Protein AF-A0A9E5FZR8-F1 (afdb_monomer_lite)

Foldseek 3Di:
DDALCNLLVCVVVVAADEQDQPDPDPVSRVCSVVSVVRNVSNVPDLSRYPVNDDPVVNVVVVVVVD

pLDDT: mean 96.8, std 4.47, range [64.88, 98.56]

Secondary structure (DSSP, 8-state):
---HHHHHHHHHTT--B------SSGGGGGGHHHHHHHHHHTT--GGGBGGGS-HHHHHHHHHTT-

Sequence (66 aa):
DLRDSHVRMCVEAGCLVAIDTDAHGAGDFDQLPYGIATARRGWLGNSHCVNTWTRAKLGEWIASKR

Structure (mmCIF, N/CA/C/O backbone):
data_AF-A0A9E5FZR8-F1
#
_entry.id   AF-A0A9E5FZR8-F1
#
loop_
_atom_site.group_PDB
_atom_site.id
_atom_site.type_symbol
_atom_site.label_atom_id
_atom_site.label_alt_id
_atom_site.label_comp_id
_atom_site.label_asym_id
_atom_site.label_entity_id
_atom_site.label_seq_id
_atom_site.pdbx_PDB_ins_code
_atom_site.Cartn_x
_atom_site.Cartn_y
_atom_site.Cartn_z
_atom_site.occupancy
_atom_site.B_iso_or_equiv
_atom_site.auth_seq_id
_atom_site.auth_comp_id
_atom_site.auth_asym_id
_atom_site.auth_atom_id
_atom_site.pdbx_PDB_model_num
ATOM 1 N N . ASP A 1 1 ? 10.973 0.789 5.385 1.00 84.06 1 ASP A N 1
ATOM 2 C CA . ASP A 1 1 ? 9.797 0.030 4.932 1.00 84.06 1 ASP A CA 1
ATOM 3 C C . ASP A 1 1 ? 9.059 -0.584 6.120 1.00 84.06 1 ASP A C 1
ATOM 5 O O . ASP A 1 1 ? 9.687 -0.897 7.135 1.00 84.06 1 ASP A O 1
ATOM 9 N N . LEU A 1 2 ? 7.738 -0.714 6.020 1.00 92.81 2 LEU A N 1
ATOM 10 C CA . LEU A 1 2 ? 6.923 -1.397 7.018 1.00 92.81 2 LEU A CA 1
ATOM 11 C C . LEU A 1 2 ? 7.071 -2.914 6.860 1.00 92.81 2 LEU A C 1
ATOM 13 O O . LEU A 1 2 ? 7.114 -3.447 5.757 1.00 92.81 2 LEU A O 1
ATOM 17 N N . ARG A 1 3 ? 7.120 -3.631 7.984 1.00 97.56 3 ARG A N 1
ATOM 18 C CA . ARG A 1 3 ? 6.968 -5.089 7.990 1.00 97.56 3 ARG A CA 1
ATOM 19 C C . ARG A 1 3 ? 5.481 -5.425 7.935 1.00 97.56 3 ARG A C 1
ATOM 21 O O . ARG A 1 3 ? 4.642 -4.607 8.310 1.00 97.56 3 ARG A O 1
ATOM 28 N N . ASP A 1 4 ? 5.151 -6.642 7.533 1.00 98.06 4 ASP A N 1
ATOM 29 C CA . ASP A 1 4 ? 3.776 -7.154 7.579 1.00 98.06 4 ASP A CA 1
ATOM 30 C C . ASP A 1 4 ? 3.165 -7.081 8.987 1.00 98.06 4 ASP A C 1
ATOM 32 O O . ASP A 1 4 ? 1.998 -6.720 9.124 1.00 98.06 4 ASP A O 1
ATOM 36 N N . SER A 1 5 ? 3.960 -7.306 10.037 1.00 98.50 5 SER A N 1
ATOM 37 C CA . SER A 1 5 ? 3.542 -7.076 11.426 1.00 98.50 5 SER A CA 1
ATOM 38 C C . SER A 1 5 ? 3.163 -5.616 11.707 1.00 98.50 5 SER A C 1
ATOM 40 O O . SER A 1 5 ? 2.172 -5.364 12.386 1.00 98.50 5 SER A O 1
ATOM 42 N N . HIS A 1 6 ? 3.894 -4.644 11.153 1.00 98.50 6 HIS A N 1
ATOM 43 C CA . HIS A 1 6 ? 3.557 -3.225 11.298 1.00 98.50 6 HIS A CA 1
ATOM 44 C C . HIS A 1 6 ? 2.273 -2.883 10.538 1.00 98.50 6 HIS A C 1
ATOM 46 O O . HIS A 1 6 ? 1.429 -2.165 11.065 1.00 98.50 6 HIS A O 1
ATOM 52 N N . VAL A 1 7 ? 2.084 -3.439 9.336 1.00 98.56 7 VAL A N 1
ATOM 53 C CA . VAL A 1 7 ? 0.826 -3.292 8.586 1.00 98.56 7 VAL A CA 1
ATOM 54 C C . VAL A 1 7 ? -0.345 -3.840 9.401 1.00 98.56 7 VAL A C 1
ATOM 56 O O . VAL A 1 7 ? -1.377 -3.178 9.509 1.00 98.56 7 VAL A O 1
ATOM 59 N N . ARG A 1 8 ? -0.175 -5.010 10.027 1.00 98.38 8 ARG A N 1
ATOM 60 C CA . ARG A 1 8 ? -1.202 -5.603 10.885 1.00 98.38 8 ARG A CA 1
ATOM 61 C C . ARG A 1 8 ? -1.549 -4.701 12.071 1.00 98.38 8 ARG A C 1
ATOM 63 O O . ARG A 1 8 ? -2.729 -4.472 12.321 1.00 98.38 8 ARG A O 1
ATOM 70 N N . MET A 1 9 ? -0.542 -4.134 12.737 1.00 98.56 9 MET A N 1
ATOM 71 C CA . MET A 1 9 ? -0.748 -3.162 13.817 1.00 98.56 9 MET A CA 1
ATOM 72 C C . MET A 1 9 ? -1.498 -1.912 13.337 1.00 98.56 9 MET A C 1
ATOM 74 O O . MET A 1 9 ? -2.388 -1.434 14.033 1.00 98.56 9 MET A O 1
ATOM 78 N N . CYS A 1 10 ? -1.185 -1.392 12.143 1.00 98.31 10 CYS A N 1
ATOM 79 C CA . CYS A 1 10 ? -1.914 -0.264 11.558 1.00 98.31 10 CYS A CA 1
ATOM 80 C C . CYS A 1 10 ? -3.397 -0.593 11.346 1.00 98.31 10 CYS A C 1
ATOM 82 O O . CYS A 1 10 ? -4.248 0.224 11.685 1.00 98.31 10 CYS A O 1
ATOM 84 N N . VAL A 1 11 ? -3.710 -1.783 10.822 1.00 97.88 11 VAL A N 1
ATOM 85 C CA . VAL A 1 11 ? -5.099 -2.235 10.634 1.00 97.88 11 VAL A CA 1
ATOM 86 C C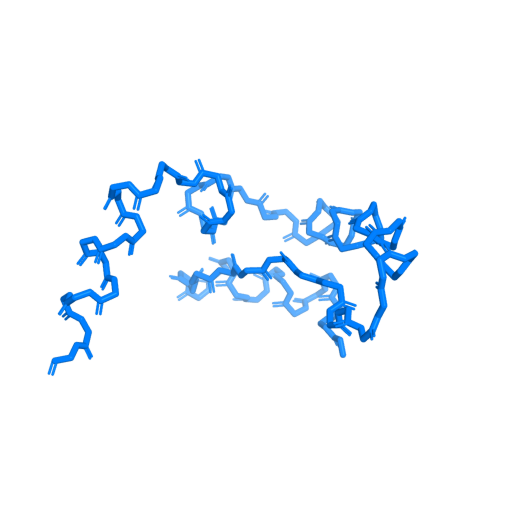 . VAL A 1 11 ? -5.828 -2.338 11.975 1.00 97.88 11 VAL A C 1
ATOM 88 O O . VAL A 1 11 ? -6.943 -1.842 12.102 1.00 97.88 11 VAL A O 1
ATOM 91 N N . GLU A 1 12 ? -5.201 -2.930 12.992 1.00 98.19 12 GLU A N 1
ATOM 92 C CA . GLU A 1 12 ? -5.788 -3.076 14.334 1.00 98.19 12 GLU A CA 1
ATOM 93 C C . GLU A 1 12 ? -6.003 -1.729 15.039 1.00 98.19 12 GLU A C 1
ATOM 95 O O . GLU A 1 12 ? -6.973 -1.563 15.776 1.00 98.19 12 GLU A O 1
ATOM 100 N N . ALA A 1 13 ? -5.145 -0.745 14.766 1.00 98.25 13 ALA A N 1
ATOM 101 C CA . ALA A 1 13 ? -5.276 0.621 15.265 1.00 98.25 13 ALA A CA 1
ATOM 102 C C . ALA A 1 13 ? -6.258 1.492 14.452 1.00 98.25 13 ALA A C 1
ATOM 104 O O . ALA A 1 13 ? -6.458 2.660 14.787 1.00 98.25 13 ALA A O 1
ATOM 105 N N . GLY A 1 14 ? -6.854 0.967 13.373 1.00 97.25 14 GLY A N 1
ATOM 106 C CA . GLY A 1 14 ? -7.743 1.725 12.485 1.00 97.25 14 GLY A CA 1
ATOM 107 C C . GLY A 1 14 ? -7.024 2.787 11.645 1.00 97.25 14 GLY A C 1
ATOM 108 O O . GLY A 1 14 ? -7.646 3.741 11.174 1.00 97.25 14 GLY A O 1
ATOM 109 N N . CYS A 1 15 ? -5.708 2.656 11.463 1.00 97.75 15 CYS A N 1
ATOM 110 C CA . CYS A 1 15 ? -4.926 3.551 10.624 1.00 97.75 15 CYS A CA 1
ATOM 111 C C . CYS A 1 15 ? -5.196 3.301 9.136 1.00 97.75 15 CYS A C 1
ATOM 113 O O . CYS A 1 15 ? -5.470 2.186 8.692 1.00 97.75 15 CYS A O 1
ATOM 115 N N . LEU A 1 16 ? -5.037 4.360 8.347 1.00 97.56 16 LEU A N 1
ATOM 116 C CA . LEU A 1 16 ? -4.962 4.266 6.895 1.00 97.56 16 LEU A CA 1
ATOM 117 C C . LEU A 1 16 ? -3.522 3.960 6.473 1.00 97.56 16 LEU A C 1
ATOM 119 O O . LEU A 1 16 ? -2.580 4.496 7.053 1.00 97.56 16 LEU A O 1
ATOM 123 N N . VAL A 1 17 ? -3.362 3.126 5.447 1.00 98.12 17 VAL A N 1
ATOM 124 C CA . VAL A 1 17 ? -2.069 2.698 4.900 1.00 98.12 17 VAL A CA 1
ATOM 125 C C . VAL A 1 17 ? -2.014 3.019 3.408 1.00 98.12 17 VAL A C 1
ATOM 127 O O . VAL A 1 17 ? -2.953 2.724 2.661 1.00 98.12 17 VAL A O 1
ATOM 130 N N . ALA A 1 18 ? -0.902 3.611 2.980 1.00 97.94 18 ALA A N 1
ATOM 131 C CA . ALA A 1 18 ? -0.537 3.776 1.579 1.00 97.94 18 ALA A CA 1
ATOM 132 C C . ALA A 1 18 ? 0.538 2.751 1.199 1.00 97.94 18 ALA A C 1
ATOM 134 O O . ALA A 1 18 ? 1.373 2.387 2.025 1.00 97.94 18 ALA A O 1
ATOM 135 N N . ILE A 1 19 ? 0.483 2.275 -0.040 1.00 98.12 19 ILE A N 1
ATOM 136 C CA . ILE A 1 19 ? 1.499 1.427 -0.658 1.00 98.12 19 ILE A CA 1
ATOM 137 C C . ILE A 1 19 ? 2.165 2.253 -1.755 1.00 98.12 19 ILE A C 1
ATOM 139 O O . ILE A 1 19 ? 1.483 2.724 -2.669 1.00 98.12 19 ILE A O 1
ATOM 143 N N . ASP A 1 20 ? 3.477 2.403 -1.676 1.00 97.38 20 ASP A N 1
ATOM 144 C CA . ASP A 1 20 ? 4.296 3.084 -2.670 1.00 97.38 20 ASP A CA 1
ATOM 145 C C . ASP A 1 20 ? 5.662 2.390 -2.802 1.00 97.38 20 ASP A C 1
ATOM 147 O O . ASP A 1 20 ? 5.953 1.429 -2.087 1.00 97.38 20 ASP A O 1
ATOM 151 N N . THR A 1 21 ? 6.454 2.822 -3.780 1.00 97.38 21 THR A N 1
ATOM 152 C CA . THR A 1 21 ? 7.775 2.256 -4.090 1.00 97.38 21 THR A CA 1
ATOM 153 C C . THR A 1 21 ? 8.918 3.223 -3.797 1.00 97.38 21 THR A C 1
ATOM 155 O O . THR A 1 21 ? 10.052 2.893 -4.126 1.00 97.38 21 THR A O 1
ATOM 158 N N . ASP A 1 22 ? 8.630 4.421 -3.273 1.00 96.31 22 ASP A N 1
ATOM 159 C CA . ASP A 1 22 ? 9.592 5.528 -3.168 1.00 96.31 22 ASP A CA 1
ATOM 160 C C . ASP A 1 22 ? 10.414 5.724 -4.465 1.00 96.31 22 ASP A C 1
ATOM 162 O O . ASP A 1 22 ? 11.645 5.754 -4.476 1.00 96.31 22 ASP A O 1
ATOM 166 N N . ALA A 1 23 ? 9.718 5.736 -5.610 1.00 97.00 23 ALA A N 1
ATOM 167 C CA . ALA A 1 23 ? 10.359 5.715 -6.923 1.00 97.00 23 ALA A CA 1
ATOM 168 C C . ALA A 1 23 ? 11.176 6.990 -7.195 1.00 97.00 23 ALA A C 1
ATOM 170 O O . ALA A 1 23 ? 10.644 8.100 -7.148 1.00 97.00 23 ALA A O 1
ATOM 171 N N . HIS A 1 24 ? 12.439 6.811 -7.585 1.00 97.56 24 HIS A N 1
ATOM 172 C CA . HIS A 1 24 ? 13.352 7.857 -8.060 1.00 97.56 24 HIS A CA 1
ATOM 173 C C . HIS A 1 24 ? 13.594 7.767 -9.580 1.00 97.56 24 HIS A C 1
ATOM 175 O O . HIS A 1 24 ? 14.150 8.683 -10.188 1.00 97.56 24 HIS A O 1
ATOM 181 N N . GLY A 1 25 ? 13.127 6.687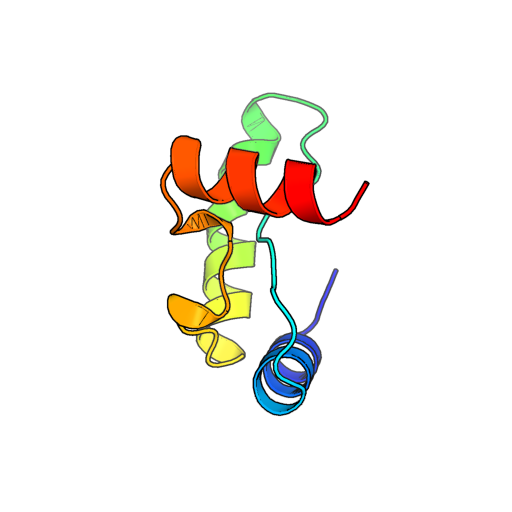 -10.211 1.00 97.25 25 GLY A N 1
ATOM 182 C CA . GLY A 1 25 ? 13.021 6.513 -11.654 1.00 97.25 25 GLY A CA 1
ATOM 183 C C . GLY A 1 25 ? 11.827 5.635 -12.037 1.00 97.25 25 GLY A C 1
ATOM 184 O O . GLY A 1 25 ? 11.224 4.969 -11.201 1.00 97.25 25 GLY A O 1
ATOM 185 N N . ALA A 1 26 ? 11.476 5.613 -13.327 1.00 96.50 26 ALA A N 1
ATOM 186 C CA . ALA A 1 26 ? 10.302 4.873 -13.804 1.00 96.50 26 ALA A CA 1
ATOM 187 C C . ALA A 1 26 ? 10.371 3.359 -13.512 1.00 96.50 26 ALA A C 1
ATOM 189 O O . ALA A 1 26 ? 9.350 2.759 -13.189 1.00 96.50 26 ALA A O 1
ATOM 190 N N . GLY A 1 27 ? 11.566 2.760 -13.583 1.00 97.88 27 GLY A N 1
ATOM 191 C CA . GLY A 1 27 ? 11.771 1.331 -13.312 1.00 97.88 27 GLY A CA 1
ATOM 192 C C . GLY A 1 27 ? 11.580 0.934 -11.844 1.00 97.88 27 GLY A C 1
ATOM 193 O O . GLY A 1 27 ? 11.299 -0.224 -11.557 1.00 97.88 27 GLY A O 1
ATOM 194 N N . ASP A 1 28 ? 11.654 1.880 -10.904 1.00 98.06 28 ASP A N 1
ATOM 195 C CA . ASP A 1 28 ? 11.434 1.580 -9.483 1.00 98.06 28 ASP A CA 1
ATOM 196 C C . ASP A 1 28 ? 9.971 1.210 -9.208 1.00 98.06 28 ASP A C 1
ATOM 198 O O . ASP A 1 28 ? 9.668 0.502 -8.248 1.00 98.06 28 ASP A O 1
ATOM 202 N N . PHE A 1 29 ? 9.048 1.637 -10.077 1.00 97.50 29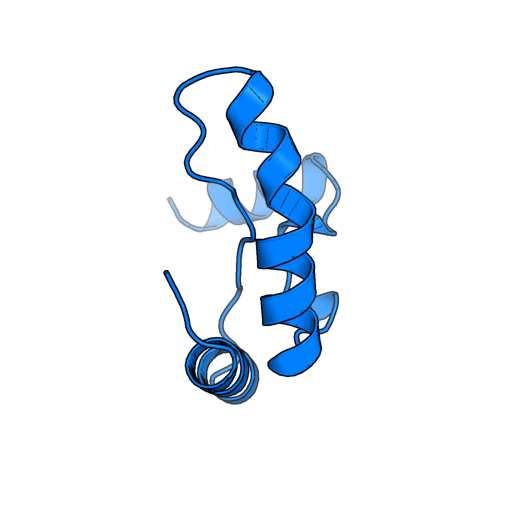 PHE A N 1
ATOM 203 C CA . PHE A 1 29 ? 7.636 1.288 -9.956 1.00 97.50 29 PHE A CA 1
ATOM 204 C C . PHE A 1 29 ? 7.384 -0.219 -10.128 1.00 97.50 29 PHE A C 1
ATOM 206 O O . PHE A 1 29 ? 6.416 -0.748 -9.576 1.00 97.50 29 PHE A O 1
ATOM 213 N N . ASP A 1 30 ? 8.294 -0.946 -10.787 1.00 97.94 30 ASP A N 1
ATOM 214 C CA . ASP A 1 30 ? 8.229 -2.407 -10.914 1.00 97.94 30 ASP A CA 1
ATOM 215 C C . ASP A 1 30 ? 8.394 -3.127 -9.560 1.00 97.94 30 ASP A C 1
ATOM 217 O O . ASP A 1 30 ? 8.115 -4.321 -9.453 1.00 97.94 30 ASP A O 1
ATOM 221 N N . GLN A 1 31 ? 8.793 -2.411 -8.499 1.00 97.69 31 GLN A N 1
ATOM 222 C CA . GLN A 1 31 ? 8.861 -2.926 -7.127 1.00 97.69 31 GLN A CA 1
ATOM 223 C C . GLN A 1 31 ? 7.494 -2.959 -6.416 1.00 97.69 31 GLN A C 1
ATOM 225 O O . GLN A 1 31 ? 7.371 -3.568 -5.350 1.00 97.69 31 GLN A O 1
ATOM 230 N N . LEU A 1 32 ? 6.438 -2.363 -6.991 1.00 97.88 32 LEU A N 1
ATOM 231 C CA . LEU A 1 32 ? 5.097 -2.307 -6.389 1.00 97.88 32 LEU A CA 1
ATOM 232 C C . LEU A 1 32 ? 4.548 -3.677 -5.921 1.00 97.88 32 LEU A C 1
ATOM 234 O O . LEU A 1 32 ? 3.917 -3.728 -4.857 1.00 97.88 32 LEU A O 1
ATOM 238 N N . PRO A 1 33 ? 4.794 -4.808 -6.623 1.00 98.31 33 PRO A N 1
ATOM 239 C CA . PRO A 1 33 ? 4.371 -6.127 -6.158 1.00 98.31 33 PRO A CA 1
ATOM 240 C C . PRO A 1 33 ? 4.896 -6.502 -4.764 1.00 98.31 33 PRO A C 1
ATOM 242 O O . PRO A 1 33 ? 4.196 -7.211 -4.037 1.00 98.31 33 PRO A O 1
ATOM 245 N N . TYR A 1 34 ? 6.069 -6.009 -4.347 1.00 97.75 34 TYR A N 1
ATOM 246 C CA . TYR A 1 34 ? 6.605 -6.263 -3.006 1.00 97.75 34 TYR A CA 1
ATOM 247 C C . TYR A 1 34 ? 5.784 -5.559 -1.922 1.0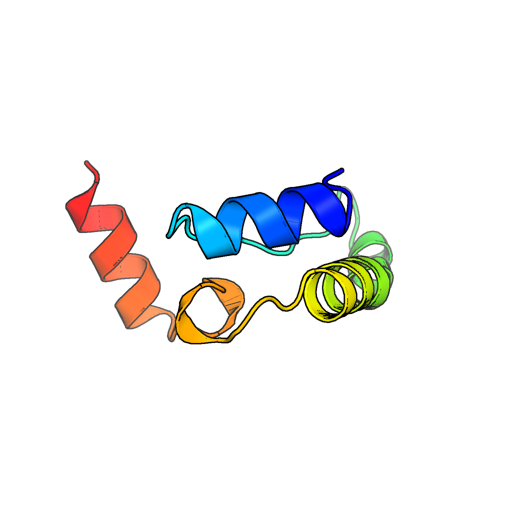0 97.75 34 TYR A C 1
ATOM 249 O O . TYR A 1 34 ? 5.424 -6.188 -0.923 1.00 97.75 34 TYR A O 1
ATOM 257 N N . GLY A 1 35 ? 5.398 -4.300 -2.154 1.00 97.62 35 GLY A N 1
ATOM 258 C CA . GLY A 1 35 ? 4.506 -3.554 -1.264 1.00 97.62 35 GLY A CA 1
ATOM 259 C C . GLY A 1 35 ? 3.131 -4.219 -1.141 1.00 97.62 35 GLY A C 1
ATOM 260 O O . GLY A 1 35 ? 2.624 -4.418 -0.036 1.00 97.62 35 GLY A O 1
ATOM 261 N N . ILE A 1 36 ? 2.563 -4.678 -2.264 1.00 97.88 36 ILE A N 1
ATOM 262 C CA . ILE A 1 36 ? 1.296 -5.430 -2.284 1.00 97.88 36 ILE A CA 1
ATOM 263 C C . ILE A 1 36 ? 1.425 -6.756 -1.518 1.00 97.88 36 ILE A C 1
ATOM 265 O O . ILE A 1 36 ? 0.527 -7.123 -0.755 1.00 97.88 36 ILE A O 1
ATOM 269 N N . ALA A 1 37 ? 2.529 -7.487 -1.691 1.00 98.25 37 ALA A N 1
ATOM 270 C CA . ALA A 1 37 ? 2.771 -8.735 -0.972 1.00 98.25 37 ALA A CA 1
ATOM 271 C C . ALA A 1 37 ? 2.868 -8.503 0.544 1.00 98.25 37 ALA A C 1
ATOM 273 O O . ALA A 1 37 ? 2.255 -9.244 1.315 1.00 98.25 37 ALA A O 1
ATOM 274 N N . THR A 1 38 ? 3.578 -7.459 0.978 1.00 98.38 38 THR A N 1
ATOM 275 C CA . THR A 1 38 ? 3.670 -7.066 2.393 1.00 98.38 38 THR A CA 1
ATOM 276 C C . THR A 1 38 ? 2.312 -6.658 2.960 1.00 98.38 38 THR A C 1
ATOM 278 O O . THR A 1 38 ? 1.933 -7.133 4.032 1.00 98.38 38 THR A O 1
ATOM 281 N N . ALA A 1 39 ? 1.525 -5.881 2.212 1.00 98.19 39 ALA A N 1
ATOM 282 C CA . ALA A 1 39 ? 0.168 -5.505 2.595 1.00 98.19 39 ALA A CA 1
ATOM 283 C C . ALA A 1 39 ? -0.751 -6.725 2.789 1.00 98.19 39 ALA A C 1
ATOM 285 O O . ALA A 1 39 ? -1.463 -6.820 3.790 1.00 98.19 39 ALA A O 1
ATOM 286 N N . ARG A 1 40 ? -0.696 -7.700 1.869 1.00 98.06 40 ARG A N 1
ATOM 287 C CA . ARG A 1 40 ? -1.470 -8.950 1.962 1.00 98.06 40 ARG A CA 1
ATOM 288 C C . ARG A 1 40 ? -1.080 -9.783 3.181 1.00 98.06 40 ARG A C 1
ATOM 290 O O . ARG A 1 40 ? -1.966 -10.244 3.897 1.00 98.06 40 ARG A O 1
ATOM 297 N N . ARG A 1 41 ? 0.220 -9.946 3.454 1.00 98.44 41 ARG A N 1
ATOM 298 C CA . ARG A 1 41 ? 0.699 -10.658 4.656 1.00 98.44 41 ARG A CA 1
ATOM 299 C C . ARG A 1 41 ? 0.272 -9.961 5.951 1.00 98.44 41 ARG A C 1
ATOM 301 O O . ARG A 1 41 ? -0.056 -10.642 6.914 1.00 98.44 41 ARG A O 1
ATOM 308 N N . GLY A 1 42 ? 0.194 -8.630 5.945 1.00 98.19 42 GLY A N 1
ATOM 309 C CA . GLY A 1 42 ? -0.322 -7.820 7.054 1.00 98.19 42 GLY A CA 1
ATOM 310 C C . GLY A 1 42 ? -1.850 -7.748 7.163 1.00 98.19 42 GLY A C 1
ATOM 311 O O . GLY A 1 42 ? -2.359 -7.045 8.031 1.00 98.19 42 GLY A O 1
ATOM 312 N N . TRP A 1 43 ? -2.588 -8.460 6.302 1.00 98.12 43 TRP A N 1
ATOM 313 C CA . TRP A 1 43 ? -4.058 -8.475 6.243 1.00 98.12 43 TRP A CA 1
ATOM 314 C C . TRP A 1 43 ? -4.673 -7.087 5.996 1.00 98.12 43 TRP A C 1
ATOM 316 O O . TRP A 1 43 ? -5.752 -6.768 6.499 1.00 98.12 43 TRP A O 1
ATOM 326 N N . LEU A 1 44 ? -4.005 -6.256 5.192 1.00 98.44 44 LEU A N 1
ATOM 327 C CA . LEU A 1 44 ? -4.542 -4.963 4.784 1.00 98.44 44 LEU A CA 1
ATOM 328 C C . LEU A 1 44 ? -5.767 -5.145 3.873 1.00 98.44 44 LEU A C 1
ATOM 330 O O . LEU A 1 44 ? -5.655 -5.617 2.741 1.00 98.44 44 LEU A O 1
ATOM 334 N N . GLY A 1 45 ? -6.939 -4.746 4.366 1.00 97.00 45 GLY A N 1
ATOM 335 C CA . GLY A 1 45 ? -8.177 -4.675 3.586 1.00 97.00 45 GLY A CA 1
ATOM 336 C C . GLY A 1 45 ? -8.320 -3.364 2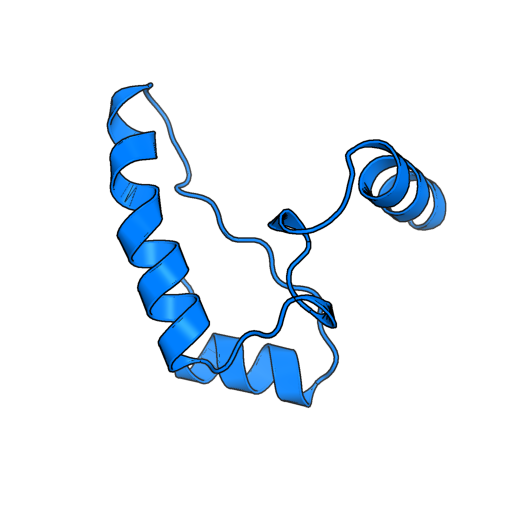.803 1.00 97.00 45 GLY A C 1
ATOM 337 O O . GLY A 1 45 ? -7.674 -2.362 3.110 1.00 97.00 45 GLY A O 1
ATOM 338 N N . ASN A 1 46 ? -9.226 -3.341 1.818 1.00 95.69 46 ASN A N 1
ATOM 339 C CA . ASN A 1 46 ? -9.504 -2.151 0.997 1.00 95.69 46 ASN A CA 1
ATOM 340 C C . ASN A 1 46 ? -9.964 -0.930 1.821 1.00 95.69 46 ASN A C 1
ATOM 342 O O . ASN A 1 46 ? -9.614 0.201 1.499 1.00 95.69 46 ASN A O 1
ATOM 346 N N . SER A 1 47 ? -10.690 -1.147 2.918 1.00 95.56 47 SER A N 1
ATOM 347 C CA . SER A 1 47 ? -11.180 -0.094 3.809 1.00 95.56 47 SER A CA 1
ATOM 348 C C . SER A 1 47 ? -10.051 0.708 4.458 1.00 95.56 47 SER A C 1
ATOM 350 O O . SER A 1 47 ? -10.230 1.898 4.707 1.00 95.56 47 SER A O 1
ATOM 352 N N . HIS A 1 48 ? -8.888 0.083 4.660 1.00 97.62 48 HIS A N 1
ATOM 353 C CA . HIS A 1 48 ? -7.702 0.693 5.262 1.00 97.62 48 HIS A CA 1
ATOM 354 C C . HIS A 1 48 ? -6.639 1.102 4.227 1.00 97.62 48 HIS A C 1
ATOM 356 O O . HIS A 1 48 ? -5.665 1.751 4.593 1.00 97.62 48 HIS A O 1
ATOM 362 N N . CYS A 1 49 ? -6.798 0.755 2.944 1.00 98.19 49 CYS A N 1
ATOM 363 C CA . CYS A 1 49 ? -5.809 1.034 1.898 1.00 98.19 49 CYS A CA 1
ATOM 364 C C . CYS A 1 49 ? -6.236 2.206 1.005 1.00 98.19 49 CYS A C 1
ATOM 366 O O . CYS A 1 49 ? -7.161 2.077 0.194 1.00 98.19 49 CYS A O 1
ATOM 368 N N . VAL A 1 50 ? -5.531 3.337 1.103 1.00 97.88 50 VAL A N 1
ATOM 369 C CA . VAL A 1 50 ? -5.885 4.564 0.360 1.00 97.88 50 VAL A CA 1
ATOM 370 C C . VAL A 1 50 ? -5.700 4.425 -1.152 1.00 97.88 50 VAL A C 1
ATOM 372 O O . VAL A 1 50 ? -6.409 5.075 -1.914 1.00 97.88 50 VAL A O 1
ATOM 375 N N . ASN A 1 51 ? -4.822 3.523 -1.606 1.00 97.69 51 ASN A N 1
ATOM 376 C CA . ASN A 1 51 ? -4.607 3.235 -3.030 1.00 97.69 51 ASN A CA 1
ATOM 377 C C . ASN A 1 51 ? -5.853 2.656 -3.724 1.00 97.69 51 ASN A C 1
ATOM 379 O O . ASN A 1 51 ? -5.923 2.660 -4.949 1.00 97.69 51 ASN A O 1
ATOM 383 N N . THR A 1 52 ? -6.828 2.146 -2.963 1.00 98.06 52 THR A N 1
ATOM 384 C CA . THR A 1 52 ? -8.084 1.601 -3.510 1.00 98.06 52 THR A CA 1
ATOM 385 C C . THR A 1 52 ? -9.165 2.661 -3.716 1.00 98.06 52 THR A C 1
ATOM 387 O O . THR A 1 52 ? -10.238 2.369 -4.244 1.00 98.06 52 THR A O 1
ATOM 390 N N . TRP A 1 53 ? -8.928 3.890 -3.260 1.00 97.94 53 TRP A N 1
ATOM 391 C CA . TRP A 1 53 ? -9.911 4.958 -3.340 1.00 97.94 53 TRP A CA 1
ATOM 392 C C . TRP A 1 53 ? -9.927 5.594 -4.724 1.00 97.94 53 TRP A C 1
ATOM 394 O O . TRP A 1 53 ? -8.918 5.663 -5.424 1.00 97.94 53 TRP A O 1
ATOM 404 N N . THR A 1 54 ? -11.086 6.126 -5.108 1.00 98.06 54 THR A N 1
ATOM 405 C CA . THR A 1 54 ? -11.157 6.996 -6.280 1.00 98.06 54 THR A CA 1
ATOM 406 C C . THR A 1 54 ? -10.355 8.271 -6.025 1.00 98.06 54 THR A C 1
ATOM 408 O O . THR A 1 54 ? -10.232 8.739 -4.888 1.00 98.06 54 THR A O 1
ATOM 411 N N . ARG A 1 55 ? -9.865 8.891 -7.103 1.00 98.00 55 ARG A N 1
ATOM 412 C CA . ARG A 1 55 ? -9.171 10.185 -7.031 1.00 98.00 55 ARG A CA 1
ATOM 413 C C . ARG A 1 55 ? -9.997 11.251 -6.300 1.00 98.00 55 ARG A C 1
ATOM 415 O O . ARG A 1 55 ? -9.431 12.025 -5.536 1.00 98.00 55 ARG A O 1
ATOM 422 N N . ALA A 1 56 ? -11.315 11.273 -6.519 1.00 98.19 56 ALA A N 1
ATOM 423 C CA . ALA A 1 56 ? -12.227 12.207 -5.857 1.00 98.19 56 ALA A CA 1
ATOM 424 C C . ALA A 1 56 ? -12.236 12.004 -4.333 1.00 98.19 56 ALA A C 1
ATOM 426 O O . ALA A 1 56 ? -11.942 12.940 -3.595 1.00 98.19 56 ALA A O 1
ATOM 427 N N . LYS A 1 57 ? -12.448 10.763 -3.873 1.00 97.38 57 LYS A N 1
ATOM 428 C CA . 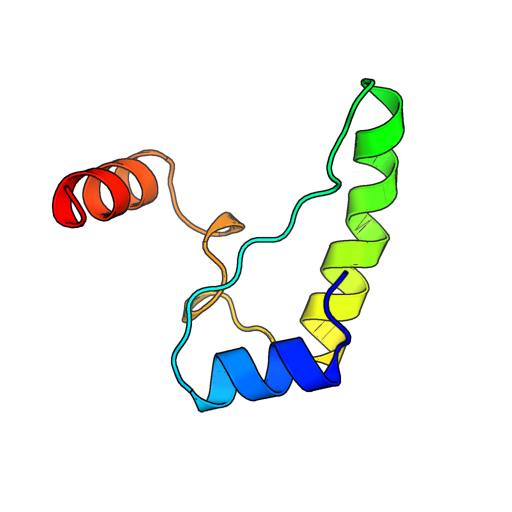LYS A 1 57 ? -12.455 10.423 -2.443 1.00 97.38 57 LYS A CA 1
ATOM 429 C C . LYS A 1 57 ? -11.125 10.756 -1.760 1.00 97.38 57 LYS A C 1
ATOM 431 O O . LYS A 1 57 ? -11.119 11.292 -0.656 1.00 97.38 57 LYS A O 1
ATOM 436 N N . LEU A 1 58 ? -9.995 10.444 -2.403 1.00 97.06 58 LEU A N 1
ATOM 437 C CA . LEU A 1 58 ? -8.676 10.794 -1.866 1.00 97.06 58 LEU A CA 1
ATOM 438 C C . LEU A 1 58 ? -8.511 12.316 -1.741 1.00 97.06 58 LEU A C 1
ATOM 440 O O . LEU A 1 58 ? -8.025 12.795 -0.720 1.00 97.06 58 LEU A O 1
ATOM 444 N N . GLY A 1 59 ? -8.951 13.070 -2.753 1.00 97.12 59 GLY A N 1
ATOM 445 C CA . GLY A 1 59 ? -8.920 14.532 -2.739 1.00 97.12 59 GLY A CA 1
ATOM 446 C C . GLY A 1 59 ? -9.743 15.136 -1.600 1.00 97.12 59 GLY A C 1
ATOM 447 O O . GLY A 1 59 ? -9.242 15.996 -0.879 1.00 97.12 59 GLY A O 1
ATOM 448 N N . GLU A 1 60 ? -10.967 14.649 -1.391 1.00 97.75 60 GLU A N 1
ATOM 449 C CA . GLU A 1 60 ? -11.834 15.067 -0.278 1.00 97.75 60 GLU A CA 1
ATOM 450 C C . GLU A 1 60 ? -11.193 14.783 1.086 1.00 97.75 60 GLU A C 1
ATOM 452 O O . GLU A 1 60 ? -11.159 15.656 1.956 1.00 97.75 60 GLU A O 1
ATOM 457 N N . TRP A 1 61 ? -10.628 13.584 1.268 1.00 96.38 61 TRP A N 1
ATOM 458 C CA . TRP A 1 61 ? -9.954 13.217 2.511 1.00 96.38 61 TRP A CA 1
ATOM 459 C C . TRP A 1 61 ? -8.755 14.125 2.804 1.00 96.38 61 TRP A C 1
ATOM 461 O O . TRP A 1 61 ? -8.655 14.639 3.916 1.00 96.38 61 TRP A O 1
ATOM 471 N N . ILE A 1 62 ? -7.890 14.385 1.815 1.00 96.56 62 ILE A N 1
ATOM 472 C CA . ILE A 1 62 ? -6.747 15.304 1.965 1.00 96.56 62 ILE A CA 1
ATOM 473 C C . ILE A 1 62 ? -7.225 16.712 2.343 1.00 96.56 62 ILE A C 1
ATOM 475 O O . ILE A 1 62 ? -6.651 17.329 3.240 1.00 96.56 62 ILE A O 1
ATOM 479 N N . ALA A 1 63 ? -8.277 17.214 1.688 1.00 96.94 63 ALA A N 1
ATOM 480 C CA . ALA A 1 63 ? -8.829 18.535 1.977 1.00 96.94 63 ALA A CA 1
ATOM 481 C C . ALA A 1 63 ? -9.373 18.633 3.412 1.00 96.94 63 ALA A C 1
ATOM 483 O O . ALA A 1 63 ? -9.168 19.648 4.063 1.00 96.94 63 ALA A O 1
ATOM 484 N N . SER A 1 64 ? -9.987 17.566 3.937 1.00 96.38 64 SER A N 1
ATOM 485 C CA . SER A 1 64 ? -10.515 17.525 5.312 1.00 96.38 64 SER A CA 1
ATOM 486 C C . SER A 1 64 ? -9.457 17.510 6.428 1.00 96.38 64 SER A C 1
ATOM 488 O O . SER A 1 64 ? -9.811 17.588 7.604 1.00 96.38 64 SER A O 1
ATOM 490 N N . LYS A 1 65 ? -8.172 17.331 6.090 1.00 90.00 65 LYS A N 1
ATOM 491 C CA . LYS A 1 65 ? -7.057 17.242 7.053 1.00 90.00 65 LYS A CA 1
ATOM 492 C C . LYS A 1 65 ? -6.205 18.513 7.119 1.00 90.00 65 LYS A C 1
ATOM 494 O O . LYS A 1 65 ? -5.255 18.541 7.900 1.00 90.00 65 LYS A O 1
ATOM 499 N N . ARG A 1 66 ? -6.520 19.520 6.302 1.00 64.88 66 ARG A N 1
ATOM 500 C CA . ARG A 1 66 ? -5.933 20.865 6.344 1.00 64.88 66 ARG A CA 1
ATOM 501 C C . ARG A 1 66 ? -6.863 21.823 7.069 1.00 64.88 66 ARG A C 1
ATOM 503 O O . ARG A 1 66 ? -6.313 22.742 7.708 1.00 64.88 66 ARG A O 1
#

Radius of gyration: 12.74 Å; chains: 1; bounding box: 26×32×29 Å